Protein AF-A0A5Q4DWP5-F1 (afdb_monomer_lite)

Sequence (117 aa):
MSYLEAIILGLVQGIFMFVPVSSTAHLVVTQHVMIAQGSSMPPPESPAMILFDLVVHMGTLVSIAIVFWKSLSALVRATFAETTSRLRIPGQGMGAFSRLFLMGMLTVLVTGVLGLV

Structure (mmCIF, N/CA/C/O backbone):
data_AF-A0A5Q4DWP5-F1
#
_entry.id   AF-A0A5Q4DWP5-F1
#
loop_
_atom_site.group_PDB
_atom_site.id
_atom_site.type_symbol
_atom_site.label_atom_id
_atom_site.label_alt_id
_atom_site.label_comp_id
_atom_site.label_asym_id
_atom_site.label_entity_id
_atom_site.label_seq_id
_atom_site.pdbx_PDB_ins_code
_atom_site.Cartn_x
_atom_site.Cartn_y
_atom_site.Cartn_z
_atom_site.occupancy
_atom_site.B_iso_or_equiv
_atom_site.auth_seq_id
_atom_site.auth_comp_id
_atom_site.auth_asym_id
_atom_site.auth_atom_id
_atom_site.pdbx_PDB_model_num
ATOM 1 N N . MET A 1 1 ? 16.976 -3.687 -15.171 1.00 75.31 1 MET A N 1
ATOM 2 C CA . MET A 1 1 ? 16.376 -2.635 -14.332 1.00 75.31 1 MET A CA 1
ATOM 3 C C . MET A 1 1 ? 17.458 -1.637 -13.950 1.00 75.31 1 MET A C 1
ATOM 5 O O . MET A 1 1 ? 18.341 -1.968 -13.165 1.00 75.31 1 MET A O 1
ATOM 9 N N . SER A 1 2 ? 17.438 -0.453 -14.545 1.00 87.25 2 SER A N 1
ATOM 10 C CA . SER A 1 2 ? 18.219 0.709 -14.135 1.00 87.25 2 SER A CA 1
ATOM 11 C C . SER A 1 2 ? 17.541 1.419 -12.955 1.00 87.25 2 SER A C 1
ATOM 13 O O . SER A 1 2 ? 16.344 1.259 -12.714 1.00 87.25 2 SER A O 1
ATOM 15 N N . TYR A 1 3 ? 18.289 2.241 -12.213 1.00 88.12 3 TYR A N 1
ATOM 16 C CA . TYR A 1 3 ? 17.722 3.017 -11.101 1.00 88.12 3 TYR A CA 1
ATOM 17 C C . TYR A 1 3 ? 16.619 3.984 -11.551 1.00 88.12 3 TYR A C 1
ATOM 19 O O . TYR A 1 3 ? 15.657 4.202 -10.821 1.00 88.12 3 TYR A O 1
ATOM 27 N N . LEU A 1 4 ? 16.736 4.533 -12.763 1.00 88.50 4 LEU A N 1
ATOM 28 C CA . LEU A 1 4 ? 15.734 5.426 -13.339 1.00 88.50 4 LEU A CA 1
ATOM 29 C C . LEU A 1 4 ? 14.412 4.683 -13.579 1.00 88.50 4 LEU A C 1
ATOM 31 O O . LEU A 1 4 ? 13.353 5.198 -13.230 1.00 88.50 4 LEU A O 1
ATOM 35 N N . GLU A 1 5 ? 14.473 3.455 -14.098 1.00 86.62 5 GLU A N 1
ATOM 36 C CA . GLU A 1 5 ? 13.289 2.611 -14.301 1.00 86.62 5 GLU A CA 1
ATOM 37 C C . GLU A 1 5 ? 12.588 2.291 -12.979 1.00 86.62 5 GLU A C 1
ATOM 39 O O . GLU A 1 5 ? 11.372 2.440 -12.869 1.00 86.62 5 GLU A O 1
ATOM 44 N N . ALA A 1 6 ? 13.361 1.938 -11.949 1.00 88.88 6 ALA A N 1
ATOM 45 C CA . ALA A 1 6 ? 12.827 1.659 -10.620 1.00 88.88 6 ALA A CA 1
ATOM 46 C C . ALA A 1 6 ? 12.114 2.878 -10.006 1.00 88.88 6 ALA A C 1
ATOM 48 O O . ALA A 1 6 ? 11.049 2.730 -9.407 1.00 88.88 6 ALA A O 1
ATOM 49 N N . ILE A 1 7 ? 12.665 4.085 -10.180 1.00 90.50 7 ILE A N 1
ATOM 50 C CA . ILE A 1 7 ? 12.042 5.329 -9.700 1.00 90.50 7 ILE A CA 1
ATOM 51 C C . ILE A 1 7 ? 10.727 5.600 -10.438 1.00 90.50 7 ILE A C 1
ATOM 53 O O . ILE A 1 7 ? 9.726 5.909 -9.793 1.00 90.50 7 ILE A O 1
ATOM 57 N N . ILE A 1 8 ? 10.704 5.460 -11.768 1.00 89.62 8 ILE A N 1
ATOM 58 C CA . ILE A 1 8 ? 9.490 5.679 -12.569 1.00 89.62 8 ILE A CA 1
ATOM 59 C C . ILE A 1 8 ? 8.391 4.701 -12.155 1.00 89.62 8 ILE A C 1
ATOM 61 O O . ILE A 1 8 ? 7.275 5.124 -11.861 1.00 89.62 8 ILE A O 1
ATOM 65 N N . LEU A 1 9 ? 8.705 3.407 -12.080 1.00 89.25 9 LEU A N 1
ATOM 66 C CA . LEU A 1 9 ? 7.731 2.384 -11.703 1.00 89.25 9 LEU A CA 1
ATOM 67 C C . LEU A 1 9 ? 7.247 2.560 -10.258 1.00 89.25 9 LEU A C 1
ATOM 69 O O . LEU A 1 9 ? 6.060 2.397 -9.984 1.00 89.25 9 LEU A O 1
ATOM 73 N N . GLY A 1 10 ? 8.132 2.965 -9.344 1.00 89.94 10 GLY A N 1
ATOM 74 C CA . GLY A 1 10 ? 7.761 3.310 -7.972 1.00 89.94 10 GLY A CA 1
ATOM 75 C C . GLY A 1 10 ? 6.809 4.509 -7.895 1.00 89.94 10 GLY A C 1
ATOM 76 O O . GLY A 1 10 ? 5.846 4.477 -7.130 1.00 89.94 10 GLY A O 1
ATOM 77 N N . LEU A 1 11 ? 7.026 5.545 -8.713 1.00 90.25 11 LEU A N 1
ATOM 78 C CA . LEU A 1 11 ? 6.122 6.697 -8.807 1.00 90.25 11 LEU A CA 1
ATOM 79 C C . LEU A 1 11 ? 4.763 6.307 -9.391 1.00 90.25 11 LEU A C 1
ATOM 81 O O . LEU A 1 11 ? 3.735 6.702 -8.845 1.00 90.25 11 LEU A O 1
ATOM 85 N N . VAL A 1 12 ? 4.754 5.509 -10.459 1.00 89.94 12 VAL A N 1
ATOM 86 C CA . VAL A 1 12 ? 3.535 4.958 -11.068 1.00 89.94 12 VAL A CA 1
ATOM 87 C C . VAL A 1 12 ? 2.741 4.185 -10.015 1.00 89.94 12 VAL A C 1
ATOM 89 O O . VAL A 1 12 ? 1.580 4.514 -9.774 1.00 89.94 12 VAL A O 1
ATOM 92 N N . GLN A 1 13 ? 3.372 3.249 -9.301 1.00 90.44 13 GLN A N 1
ATOM 93 C CA . GLN A 1 13 ? 2.713 2.506 -8.225 1.00 90.44 13 GLN A CA 1
ATOM 94 C C . GLN A 1 13 ? 2.180 3.435 -7.129 1.00 90.44 13 GLN A C 1
ATOM 96 O O . GLN A 1 13 ? 1.037 3.296 -6.699 1.00 90.44 13 GLN A O 1
ATOM 101 N N . GLY A 1 14 ? 2.994 4.394 -6.684 1.00 88.38 14 GLY A N 1
ATOM 102 C CA . GLY A 1 14 ? 2.625 5.339 -5.637 1.00 88.38 14 GLY A CA 1
ATOM 103 C C . GLY A 1 14 ? 1.411 6.187 -6.004 1.00 88.38 14 GLY A C 1
ATOM 104 O O . GLY A 1 14 ? 0.511 6.332 -5.186 1.00 88.38 14 GLY A O 1
ATOM 105 N N . ILE A 1 15 ? 1.356 6.710 -7.229 1.00 87.69 15 ILE A N 1
ATOM 106 C CA . ILE A 1 15 ? 0.257 7.559 -7.705 1.00 87.69 15 ILE A CA 1
ATOM 107 C C . ILE A 1 15 ? -1.009 6.726 -7.927 1.00 87.69 15 ILE A C 1
ATOM 109 O O . ILE A 1 15 ? -2.074 7.070 -7.412 1.00 87.69 15 ILE A O 1
ATOM 113 N N . PHE A 1 16 ? -0.904 5.612 -8.656 1.00 87.06 16 PHE A N 1
ATOM 114 C CA . PHE A 1 16 ? -2.067 4.805 -9.026 1.00 87.06 16 PHE A CA 1
ATOM 115 C C . PHE A 1 16 ? -2.650 3.994 -7.863 1.00 87.06 16 PHE A C 1
ATOM 117 O O . PHE A 1 16 ? -3.779 3.534 -7.973 1.00 87.06 16 PHE A O 1
ATOM 124 N N . MET A 1 17 ? -1.953 3.872 -6.728 1.00 84.75 17 MET A N 1
ATOM 125 C CA . MET A 1 17 ? -2.527 3.300 -5.502 1.00 84.75 17 MET A CA 1
ATOM 126 C C . MET A 1 17 ? -3.663 4.161 -4.920 1.00 84.75 17 MET A C 1
ATOM 128 O O . MET A 1 17 ? -4.567 3.634 -4.276 1.00 84.75 17 MET A O 1
ATOM 132 N N . PHE A 1 18 ? -3.622 5.483 -5.121 1.00 80.44 18 PHE A N 1
ATOM 133 C CA . PHE A 1 18 ? -4.618 6.412 -4.567 1.00 80.44 18 PHE A CA 1
ATOM 134 C C . PHE A 1 18 ? -5.735 6.766 -5.552 1.00 80.44 18 PHE A C 1
ATOM 136 O O . PHE A 1 18 ? -6.730 7.379 -5.164 1.00 80.44 18 PHE A O 1
ATOM 143 N N . VAL A 1 19 ? -5.586 6.379 -6.818 1.00 82.44 19 VAL A N 1
ATOM 144 C CA . VAL A 1 19 ? -6.605 6.556 -7.853 1.00 82.44 19 VAL A CA 1
ATOM 145 C C . VAL A 1 19 ? -7.409 5.253 -7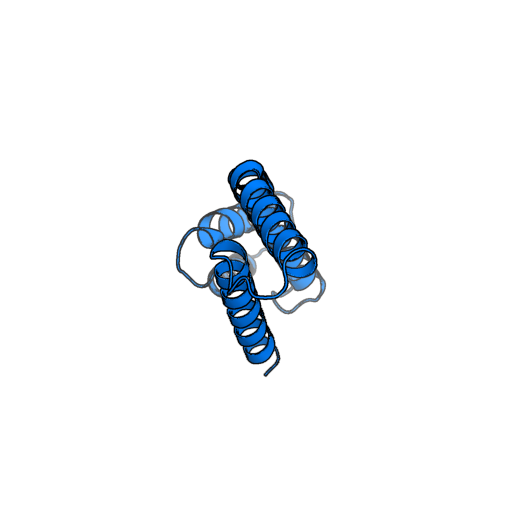.948 1.00 82.44 19 VAL A C 1
ATOM 147 O O . VAL A 1 19 ? -6.799 4.187 -7.946 1.00 82.44 19 VAL A O 1
ATOM 150 N N . PRO A 1 20 ? -8.755 5.284 -8.042 1.00 73.81 20 PRO A N 1
ATOM 151 C CA . PRO A 1 20 ? -9.590 4.085 -8.171 1.00 73.81 20 PRO A CA 1
ATOM 152 C C . PRO A 1 20 ? -9.483 3.472 -9.580 1.00 73.81 20 PRO A C 1
ATOM 154 O O . PRO A 1 20 ? -10.450 3.387 -10.332 1.00 73.81 20 PRO A O 1
ATOM 157 N N . VAL A 1 21 ? -8.273 3.065 -9.946 1.00 72.69 21 VAL A N 1
ATOM 158 C CA . VAL A 1 21 ? -7.904 2.368 -11.175 1.00 72.69 21 VAL A CA 1
ATOM 159 C C . VAL A 1 21 ? -7.041 1.168 -10.792 1.00 72.69 21 VAL A C 1
ATOM 161 O O . VAL A 1 21 ? -6.376 1.182 -9.760 1.00 72.69 21 VAL A O 1
ATOM 164 N N . SER A 1 22 ? -7.055 0.100 -11.593 1.00 78.38 22 SER A N 1
ATOM 165 C CA . SER A 1 22 ? -6.232 -1.085 -11.318 1.00 78.38 22 SER A CA 1
ATOM 166 C C . SER A 1 22 ? -4.744 -0.709 -11.339 1.00 78.38 22 SER A C 1
ATOM 168 O O . SER A 1 22 ? -4.166 -0.510 -12.409 1.00 78.38 22 SER A O 1
ATOM 170 N N . SER A 1 23 ? -4.132 -0.579 -10.159 1.00 74.62 23 SER A N 1
ATOM 171 C CA . SER A 1 23 ? -2.719 -0.209 -10.010 1.00 74.62 23 SER A CA 1
ATOM 172 C C . SER A 1 23 ? -1.797 -1.264 -10.623 1.00 74.62 23 SER A C 1
ATOM 174 O O . SER A 1 23 ? -0.840 -0.915 -11.309 1.00 74.62 23 SER A O 1
ATOM 176 N N . THR A 1 24 ? -2.153 -2.545 -10.488 1.00 80.00 24 THR A N 1
ATOM 177 C CA . THR A 1 24 ? -1.436 -3.675 -11.095 1.00 80.00 24 THR A CA 1
ATOM 178 C C . THR A 1 24 ? -1.444 -3.619 -12.622 1.00 80.00 24 THR A C 1
ATOM 180 O O . THR A 1 24 ? -0.393 -3.773 -13.237 1.00 80.00 24 THR A O 1
ATOM 183 N N . ALA A 1 25 ? -2.589 -3.329 -13.251 1.00 80.69 25 ALA A N 1
ATOM 184 C CA . ALA A 1 25 ? -2.670 -3.230 -14.708 1.00 80.69 25 ALA A CA 1
ATOM 185 C C . ALA A 1 25 ? -1.811 -2.079 -15.259 1.00 80.69 25 ALA A C 1
ATOM 187 O O . ALA A 1 25 ? -1.089 -2.264 -16.235 1.00 80.69 25 ALA A O 1
ATOM 188 N N . HIS A 1 26 ? -1.841 -0.902 -14.625 1.00 85.31 26 HIS A N 1
ATOM 189 C CA . HIS A 1 26 ? -1.051 0.253 -15.076 1.00 85.31 26 HIS A CA 1
ATOM 190 C C . HIS A 1 26 ? 0.452 0.030 -14.906 1.00 85.31 26 HIS A C 1
ATOM 192 O O . HIS A 1 26 ? 1.236 0.434 -15.769 1.00 85.31 26 HIS A O 1
ATOM 198 N N . LEU A 1 27 ? 0.855 -0.636 -13.823 1.00 84.50 27 LEU A N 1
ATOM 199 C CA . LEU A 1 27 ? 2.242 -1.014 -13.596 1.00 84.50 27 LEU A CA 1
ATOM 200 C C . LEU A 1 27 ? 2.736 -1.957 -14.701 1.00 84.50 27 LEU A C 1
ATOM 202 O O . LEU A 1 27 ? 3.700 -1.625 -15.385 1.00 84.50 27 LEU A O 1
ATOM 206 N N . VAL A 1 28 ? 2.020 -3.056 -14.959 1.00 85.31 28 VAL A N 1
ATOM 207 C CA . VAL A 1 28 ? 2.368 -4.041 -16.002 1.00 85.31 28 VAL A CA 1
ATOM 208 C C . VAL A 1 28 ? 2.387 -3.406 -17.396 1.00 85.31 28 VAL A C 1
ATOM 210 O O . VAL A 1 28 ? 3.313 -3.637 -18.173 1.00 85.31 28 VAL A O 1
ATOM 213 N N . VAL A 1 29 ? 1.421 -2.536 -17.715 1.00 86.50 29 VAL A N 1
ATOM 214 C CA . VAL A 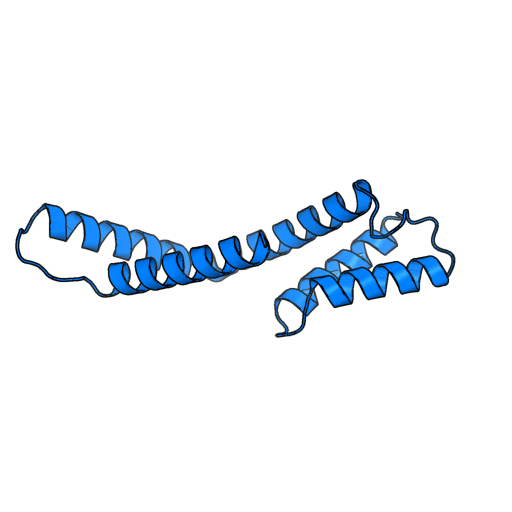1 29 ? 1.417 -1.785 -18.983 1.00 86.50 29 VAL A CA 1
ATOM 215 C C . VAL A 1 29 ? 2.653 -0.894 -19.097 1.00 86.50 29 VAL A C 1
ATOM 217 O O . VAL A 1 29 ? 3.298 -0.877 -20.144 1.00 86.50 29 VAL A O 1
ATOM 220 N N . THR A 1 30 ? 3.028 -0.191 -18.027 1.00 85.00 30 THR A N 1
ATOM 221 C CA . THR A 1 30 ? 4.224 0.665 -18.020 1.00 85.00 30 THR A CA 1
ATOM 222 C C . THR A 1 30 ? 5.488 -0.165 -18.246 1.00 85.00 30 THR A C 1
ATOM 224 O O . THR A 1 30 ? 6.333 0.216 -19.052 1.00 85.00 30 THR A O 1
ATOM 227 N N . GLN A 1 31 ? 5.591 -1.339 -17.618 1.00 85.88 31 GLN A N 1
ATOM 228 C CA . GLN A 1 31 ? 6.707 -2.264 -17.823 1.00 85.88 31 GLN A CA 1
ATOM 229 C C . GLN A 1 31 ? 6.795 -2.731 -19.283 1.00 85.88 31 GLN A C 1
ATOM 231 O O . GLN A 1 31 ? 7.867 -2.662 -19.883 1.00 85.88 31 GLN A O 1
ATOM 236 N N . HIS A 1 32 ? 5.672 -3.130 -19.894 1.00 86.38 32 HIS A N 1
ATOM 237 C CA . HIS A 1 32 ? 5.632 -3.508 -21.310 1.00 86.38 32 HIS A CA 1
ATOM 238 C C . HIS A 1 32 ? 6.035 -2.360 -22.241 1.00 86.38 32 HIS A C 1
ATOM 240 O O . HIS A 1 32 ? 6.798 -2.581 -23.180 1.00 86.38 32 HIS A O 1
ATOM 246 N N . VAL A 1 33 ? 5.560 -1.138 -21.979 1.00 86.69 33 VAL A N 1
ATOM 247 C CA . VAL A 1 33 ? 5.923 0.048 -22.771 1.00 86.69 33 VAL A CA 1
ATOM 248 C C . VAL A 1 33 ? 7.423 0.312 -22.689 1.00 86.69 33 VAL A C 1
ATOM 250 O O . VAL A 1 33 ? 8.065 0.537 -23.711 1.00 86.69 33 VAL A O 1
ATOM 253 N N . MET A 1 34 ? 8.008 0.241 -21.497 1.00 84.62 34 MET A N 1
ATOM 254 C CA . MET A 1 34 ? 9.436 0.487 -21.326 1.00 84.62 34 MET A CA 1
ATOM 255 C C . MET A 1 34 ? 10.293 -0.622 -21.958 1.00 84.62 34 MET A C 1
ATOM 257 O O . MET A 1 34 ? 11.352 -0.336 -22.519 1.00 84.62 34 MET A O 1
ATOM 261 N N . ILE A 1 35 ? 9.851 -1.885 -21.928 1.00 85.12 35 ILE A N 1
ATOM 262 C CA . ILE A 1 35 ? 10.505 -2.988 -22.660 1.00 85.12 35 ILE A CA 1
ATOM 263 C C . ILE A 1 35 ? 10.435 -2.733 -24.172 1.00 85.12 35 ILE A C 1
ATOM 265 O O . ILE A 1 35 ? 11.451 -2.827 -24.858 1.00 85.12 35 ILE A O 1
ATOM 269 N N . ALA A 1 36 ? 9.273 -2.318 -24.689 1.00 82.25 36 ALA A N 1
ATOM 270 C CA . ALA A 1 36 ? 9.099 -1.969 -26.101 1.00 82.25 36 ALA A CA 1
ATOM 271 C C . ALA A 1 36 ? 9.963 -0.769 -26.542 1.00 82.25 36 ALA A C 1
ATOM 273 O O . ALA A 1 36 ? 10.362 -0.693 -27.701 1.00 82.25 36 ALA A O 1
ATOM 274 N N . GLN A 1 37 ? 10.298 0.142 -25.623 1.00 82.62 37 GLN A N 1
ATOM 275 C CA . GLN A 1 37 ? 11.208 1.271 -25.854 1.00 82.62 37 GLN A CA 1
ATOM 276 C C . GLN A 1 37 ? 12.703 0.902 -25.773 1.00 82.62 37 GLN A C 1
ATOM 278 O O . GLN A 1 37 ? 13.555 1.783 -25.885 1.00 82.62 37 GLN A O 1
ATOM 283 N N . GLY A 1 38 ? 13.038 -0.385 -25.621 1.00 79.12 38 GLY A N 1
ATOM 284 C CA . GLY A 1 38 ? 14.416 -0.883 -25.658 1.00 79.12 38 GLY A CA 1
ATOM 285 C C . GLY A 1 38 ? 15.094 -1.006 -24.293 1.00 79.12 38 GLY A C 1
ATOM 286 O O . GLY A 1 38 ? 16.320 -1.107 -24.231 1.00 79.12 38 GLY A O 1
ATOM 287 N N . SER A 1 39 ? 14.336 -0.996 -23.194 1.00 80.69 39 SER A N 1
ATOM 288 C CA . SER A 1 39 ? 14.914 -1.252 -21.872 1.00 80.69 39 SER A CA 1
ATOM 289 C C . SER A 1 39 ? 15.348 -2.716 -21.713 1.00 80.69 39 SER A C 1
ATOM 291 O O . SER A 1 39 ? 14.666 -3.643 -22.146 1.00 80.69 39 SER A O 1
ATOM 293 N N . SER A 1 40 ? 16.479 -2.945 -21.042 1.00 77.75 40 SER A N 1
ATOM 294 C CA . SER A 1 40 ? 17.021 -4.283 -20.736 1.00 77.75 40 SER A CA 1
ATOM 295 C C . SER A 1 40 ? 16.360 -4.925 -19.506 1.00 77.75 40 SER A C 1
ATOM 297 O O . SER A 1 40 ? 16.972 -5.680 -18.744 1.00 77.75 40 SER A O 1
ATOM 299 N N . MET A 1 41 ? 15.105 -4.567 -19.262 1.00 79.31 41 MET A N 1
ATOM 300 C CA . MET A 1 41 ? 14.305 -5.033 -18.143 1.00 79.31 41 MET A CA 1
ATOM 301 C C . MET A 1 41 ? 13.812 -6.463 -18.403 1.00 79.31 41 MET A C 1
ATOM 303 O O . MET A 1 41 ? 13.324 -6.734 -19.501 1.00 79.31 41 MET A O 1
ATOM 307 N N . PRO A 1 42 ? 13.931 -7.403 -17.442 1.00 81.06 42 PRO A N 1
ATOM 308 C CA . PRO A 1 42 ? 13.279 -8.701 -17.573 1.00 81.06 42 PRO A CA 1
ATOM 309 C C . PRO A 1 42 ? 11.750 -8.572 -17.739 1.00 81.06 42 PRO A C 1
ATOM 311 O O . PRO A 1 42 ? 11.175 -7.568 -17.311 1.00 81.06 42 PRO A O 1
ATOM 314 N N . PRO A 1 43 ? 11.091 -9.583 -18.342 1.00 81.56 43 PRO A N 1
ATOM 315 C CA . PRO A 1 43 ? 9.652 -9.564 -18.593 1.00 81.56 43 PRO A CA 1
ATOM 316 C C . PRO A 1 43 ? 8.818 -9.303 -17.323 1.00 81.56 43 PRO A C 1
ATOM 318 O O . PRO A 1 43 ? 9.247 -9.706 -16.236 1.00 81.56 43 PRO A O 1
ATOM 321 N N . PRO A 1 44 ? 7.611 -8.715 -17.440 1.00 80.50 44 PRO A N 1
ATOM 322 C CA . PRO A 1 44 ? 6.700 -8.479 -16.310 1.00 80.50 44 PRO A CA 1
ATOM 323 C C . PRO A 1 44 ? 6.374 -9.744 -15.511 1.00 80.50 44 PRO A C 1
ATOM 325 O O . PRO A 1 44 ? 6.286 -9.726 -14.290 1.00 80.50 44 PRO A O 1
ATOM 328 N N . GLU A 1 45 ? 6.268 -10.876 -16.203 1.00 80.06 45 GLU A N 1
ATOM 329 C CA . GLU A 1 45 ? 6.012 -12.195 -15.613 1.00 80.06 45 GLU A CA 1
ATOM 330 C C . GLU A 1 45 ? 7.248 -12.846 -14.969 1.00 80.06 45 GLU A C 1
ATOM 332 O O . GLU A 1 45 ? 7.170 -13.945 -14.419 1.00 80.06 45 GLU A O 1
ATOM 337 N N . SER A 1 46 ? 8.410 -12.187 -15.021 1.00 85.94 46 SER A N 1
ATOM 338 C CA . SER A 1 46 ? 9.614 -12.701 -14.377 1.00 85.94 46 SER A CA 1
ATOM 339 C C . SER A 1 46 ? 9.488 -12.643 -12.846 1.00 85.94 46 SER A C 1
ATOM 341 O O . SER A 1 46 ? 8.985 -11.657 -12.300 1.00 85.94 46 SER A O 1
ATOM 343 N N . PRO A 1 47 ? 10.029 -13.634 -12.111 1.00 86.75 47 PRO A N 1
ATOM 344 C CA . PRO A 1 47 ? 10.006 -13.625 -10.647 1.00 86.75 47 PRO A CA 1
ATOM 345 C C . PRO A 1 47 ? 10.637 -12.365 -10.042 1.00 86.75 47 PRO A C 1
ATOM 347 O O . PRO A 1 47 ? 10.186 -11.878 -9.011 1.00 86.75 47 PRO A O 1
ATOM 350 N N . ALA A 1 48 ? 11.665 -11.815 -10.696 1.00 87.19 48 ALA A N 1
ATOM 351 C CA . ALA A 1 48 ? 12.319 -10.586 -10.262 1.00 87.19 48 ALA A CA 1
ATOM 352 C C . ALA A 1 48 ? 11.379 -9.374 -10.328 1.00 87.19 48 ALA A C 1
ATOM 354 O O . ALA A 1 48 ? 11.401 -8.546 -9.418 1.00 87.19 48 ALA A O 1
ATOM 355 N N . MET A 1 49 ? 10.551 -9.282 -11.374 1.00 87.31 49 MET A N 1
ATOM 356 C CA . MET A 1 49 ? 9.620 -8.169 -11.526 1.00 87.31 49 MET A CA 1
ATOM 357 C C . MET A 1 49 ? 8.409 -8.306 -10.613 1.00 87.31 49 MET A C 1
ATOM 359 O O . MET A 1 49 ? 8.036 -7.345 -9.956 1.00 87.31 49 MET A O 1
ATOM 363 N N . ILE A 1 50 ? 7.893 -9.523 -10.444 1.00 88.12 50 ILE A N 1
ATOM 364 C CA . ILE A 1 50 ? 6.847 -9.804 -9.454 1.00 88.12 50 ILE A CA 1
ATOM 365 C C . ILE A 1 50 ? 7.322 -9.412 -8.046 1.00 88.12 50 ILE A C 1
ATOM 367 O O . ILE A 1 50 ? 6.597 -8.753 -7.302 1.00 88.12 50 ILE A O 1
ATOM 371 N N . LEU A 1 51 ? 8.557 -9.767 -7.674 1.00 90.50 51 LEU A N 1
ATOM 372 C CA . LEU A 1 51 ? 9.134 -9.348 -6.394 1.00 90.50 51 LEU A CA 1
ATOM 373 C C . LEU A 1 51 ? 9.267 -7.825 -6.293 1.00 90.50 51 LEU A C 1
ATOM 375 O O . LEU A 1 51 ? 8.965 -7.264 -5.241 1.00 90.50 51 LEU A O 1
ATOM 379 N N . PHE A 1 52 ? 9.694 -7.152 -7.364 1.00 90.31 52 PHE A N 1
ATOM 380 C CA . PHE A 1 52 ? 9.754 -5.693 -7.403 1.00 90.31 52 PHE A CA 1
ATOM 381 C C . PHE A 1 52 ? 8.370 -5.071 -7.172 1.00 90.31 52 PHE A C 1
ATOM 383 O O . PHE A 1 52 ? 8.235 -4.209 -6.303 1.00 90.31 52 PHE A O 1
ATOM 390 N N . ASP A 1 53 ? 7.346 -5.568 -7.863 1.00 90.44 53 ASP A N 1
ATOM 391 C CA . ASP A 1 53 ? 5.957 -5.119 -7.765 1.00 90.44 53 ASP A CA 1
ATOM 392 C C . ASP A 1 53 ? 5.413 -5.289 -6.342 1.00 90.44 53 ASP A C 1
ATOM 394 O O . ASP A 1 53 ? 4.816 -4.363 -5.783 1.00 90.44 53 ASP A O 1
ATOM 398 N N . LEU A 1 54 ? 5.697 -6.431 -5.703 1.00 90.88 54 LEU A N 1
ATOM 399 C CA . LEU A 1 54 ? 5.384 -6.659 -4.290 1.00 90.88 54 LEU A CA 1
ATOM 400 C C . LEU A 1 54 ? 6.089 -5.654 -3.372 1.00 90.88 54 LEU A C 1
ATOM 402 O O . LEU A 1 54 ? 5.467 -5.133 -2.447 1.00 90.88 54 LEU A O 1
ATOM 406 N N . VAL A 1 55 ? 7.370 -5.362 -3.607 1.00 93.19 55 VAL A N 1
ATOM 407 C CA . VAL A 1 55 ? 8.143 -4.425 -2.777 1.00 93.19 55 VAL A CA 1
ATOM 408 C C . VAL A 1 55 ? 7.611 -2.997 -2.909 1.00 93.19 55 VAL A C 1
ATOM 410 O O . VAL A 1 55 ? 7.403 -2.333 -1.891 1.00 93.19 55 VAL A O 1
ATOM 413 N N . VAL A 1 56 ? 7.331 -2.517 -4.125 1.00 91.81 56 VAL A N 1
ATOM 414 C CA . VAL A 1 56 ? 6.764 -1.169 -4.307 1.00 91.81 56 VAL A CA 1
ATOM 415 C C . VAL A 1 56 ? 5.341 -1.077 -3.754 1.00 91.81 56 VAL A C 1
ATOM 417 O O . VAL A 1 56 ? 4.977 -0.053 -3.176 1.00 91.81 56 VAL A O 1
ATOM 420 N N . HIS A 1 57 ? 4.559 -2.158 -3.834 1.00 91.88 57 HIS A N 1
ATOM 421 C CA . HIS A 1 57 ? 3.246 -2.250 -3.195 1.00 91.88 57 HIS A CA 1
ATOM 422 C C . HIS A 1 57 ? 3.334 -2.252 -1.658 1.00 91.88 57 HIS A C 1
ATOM 424 O O . HIS A 1 57 ? 2.542 -1.605 -0.978 1.00 91.88 57 HIS A O 1
ATOM 430 N N . MET A 1 58 ? 4.336 -2.911 -1.075 1.00 93.25 58 MET A N 1
ATOM 431 C CA . MET A 1 58 ? 4.615 -2.792 0.360 1.00 93.25 58 MET A CA 1
ATOM 432 C C . MET A 1 58 ? 4.999 -1.360 0.743 1.00 93.25 58 MET A C 1
ATOM 434 O O . MET A 1 58 ? 4.571 -0.870 1.788 1.00 93.25 58 MET A O 1
ATOM 438 N N . GLY A 1 59 ? 5.733 -0.653 -0.118 1.00 92.81 59 GLY A N 1
ATOM 439 C CA . GLY A 1 59 ? 6.038 0.765 0.067 1.00 92.81 59 GLY A CA 1
ATOM 440 C C . GLY A 1 59 ? 4.783 1.637 0.195 1.00 92.81 59 GLY A C 1
ATOM 441 O O . GLY A 1 59 ? 4.709 2.486 1.088 1.00 92.81 59 GLY A O 1
ATOM 442 N N . THR A 1 60 ? 3.761 1.403 -0.634 1.00 91.94 60 THR A N 1
ATOM 443 C CA . THR A 1 60 ? 2.493 2.146 -0.537 1.00 91.94 60 THR A CA 1
ATOM 444 C C . THR A 1 60 ? 1.695 1.768 0.711 1.00 91.94 60 THR A C 1
ATOM 446 O O . THR A 1 60 ? 1.130 2.654 1.356 1.00 91.94 60 THR A O 1
ATOM 449 N N . LEU A 1 61 ? 1.714 0.495 1.129 1.00 91.25 61 LEU A N 1
ATOM 450 C CA . LEU A 1 61 ? 1.114 0.062 2.396 1.00 91.25 61 LEU A CA 1
ATOM 451 C C . LEU A 1 61 ? 1.751 0.780 3.596 1.00 91.25 61 LEU A C 1
ATOM 453 O O . LEU A 1 61 ? 1.038 1.285 4.465 1.00 91.25 61 LEU A O 1
ATOM 457 N N . VAL A 1 62 ? 3.084 0.865 3.633 1.00 94.19 62 VAL A N 1
ATOM 458 C CA . VAL A 1 62 ? 3.823 1.579 4.686 1.00 94.19 62 VAL A CA 1
ATOM 459 C C . VAL A 1 62 ? 3.473 3.067 4.682 1.00 94.19 62 VAL A C 1
ATOM 461 O O . VAL A 1 62 ? 3.231 3.637 5.746 1.00 94.19 62 VAL A O 1
ATOM 464 N N . SER A 1 63 ? 3.377 3.690 3.504 1.00 93.38 63 SER A N 1
ATOM 465 C CA . SER A 1 63 ? 2.944 5.087 3.368 1.00 93.38 63 SER A CA 1
ATOM 466 C C . SER A 1 63 ? 1.570 5.320 4.011 1.00 93.38 63 SER A C 1
ATOM 468 O O . SER A 1 63 ? 1.422 6.196 4.867 1.00 93.38 63 SER A O 1
ATOM 470 N N . ILE A 1 64 ? 0.584 4.473 3.693 1.00 92.12 64 ILE A N 1
ATOM 471 C CA . ILE A 1 64 ? -0.759 4.534 4.288 1.00 92.12 64 ILE A CA 1
ATOM 472 C C . ILE A 1 64 ? -0.690 4.321 5.806 1.00 92.12 64 ILE A C 1
ATOM 474 O O . ILE A 1 64 ? -1.308 5.075 6.559 1.00 92.12 64 ILE A O 1
ATOM 478 N N . ALA A 1 65 ? 0.080 3.337 6.277 1.00 93.06 65 ALA A N 1
ATOM 479 C CA . ALA A 1 65 ? 0.216 3.043 7.702 1.00 93.06 65 ALA A CA 1
ATOM 480 C C . ALA A 1 65 ? 0.792 4.227 8.497 1.00 93.06 65 ALA A C 1
ATOM 482 O O . ALA A 1 65 ? 0.321 4.505 9.601 1.00 93.06 65 ALA A O 1
ATOM 483 N N . ILE A 1 66 ? 1.769 4.946 7.935 1.00 95.50 66 ILE A N 1
ATOM 484 C CA . ILE A 1 66 ? 2.370 6.134 8.555 1.00 95.50 66 ILE A CA 1
ATOM 485 C C . ILE A 1 66 ? 1.376 7.300 8.564 1.00 95.50 66 ILE A C 1
ATOM 487 O O . ILE A 1 66 ? 1.140 7.899 9.615 1.00 95.50 66 ILE A O 1
ATOM 491 N N . VAL A 1 67 ? 0.763 7.611 7.417 1.00 94.12 67 VAL A N 1
ATOM 492 C CA . VAL A 1 67 ? -0.169 8.745 7.285 1.00 94.12 67 VAL A CA 1
ATOM 493 C C . VAL A 1 67 ? -1.397 8.560 8.182 1.00 94.12 67 VAL A C 1
ATOM 495 O O . VAL A 1 67 ? -1.801 9.485 8.888 1.00 94.12 67 VAL A O 1
ATOM 498 N N . PHE A 1 68 ? -1.963 7.352 8.220 1.00 94.00 68 PHE A N 1
ATOM 499 C CA . PHE A 1 68 ? -3.157 7.032 9.007 1.00 94.00 68 PHE A CA 1
ATOM 500 C C . PHE A 1 68 ? -2.851 6.457 10.396 1.00 94.00 68 PHE A C 1
ATOM 502 O O . PHE A 1 68 ? -3.765 5.975 11.067 1.00 94.00 68 PHE A O 1
ATOM 509 N N . TRP A 1 69 ? -1.608 6.549 10.883 1.00 94.00 69 TRP A N 1
ATOM 510 C CA . TRP A 1 69 ? -1.176 5.929 12.142 1.00 94.00 69 TRP A CA 1
ATOM 511 C C . TRP A 1 69 ? -2.071 6.273 13.343 1.00 94.00 69 TRP A C 1
ATOM 513 O O . TRP A 1 69 ? -2.428 5.408 14.147 1.00 94.00 69 TRP A O 1
ATOM 523 N N . LYS A 1 70 ? -2.486 7.541 13.465 1.00 93.50 70 LYS A N 1
ATOM 524 C CA . LYS A 1 70 ? -3.364 8.001 14.557 1.00 93.50 70 LYS A CA 1
ATOM 525 C C . LYS A 1 70 ? -4.760 7.383 14.470 1.00 93.50 7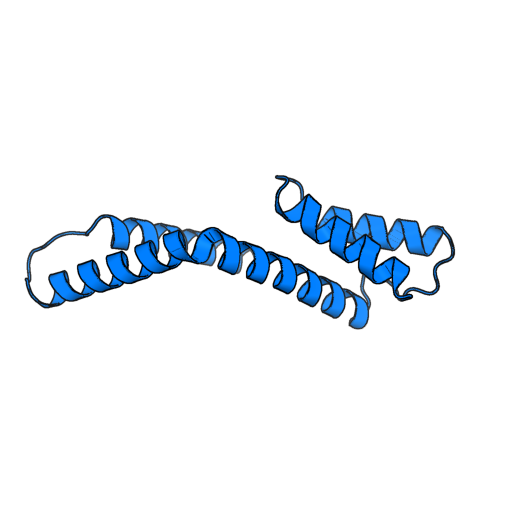0 LYS A C 1
ATOM 527 O O . LYS A 1 70 ? -5.266 6.879 15.468 1.00 93.50 70 LYS A O 1
ATOM 532 N N . SER A 1 71 ? -5.362 7.382 13.284 1.00 91.62 71 SER A N 1
ATOM 533 C CA . SER A 1 71 ? -6.690 6.803 13.058 1.00 91.62 71 SER A CA 1
ATOM 534 C C . SER A 1 71 ? -6.678 5.286 13.241 1.00 91.62 71 SER A C 1
ATOM 536 O O . SER A 1 71 ? -7.562 4.735 13.895 1.00 91.62 71 SER A O 1
ATOM 538 N N . LEU A 1 72 ? -5.643 4.614 12.727 1.00 90.44 72 LEU A N 1
ATOM 539 C CA . LEU A 1 72 ? -5.484 3.169 12.845 1.00 90.44 72 LEU A CA 1
ATOM 540 C C . LEU A 1 72 ? -5.274 2.752 14.305 1.00 90.44 72 LEU A C 1
ATOM 542 O O . LEU A 1 72 ? -5.964 1.865 14.801 1.00 90.44 72 LEU A O 1
ATOM 546 N N . SER A 1 73 ? -4.383 3.431 15.032 1.00 92.06 73 SER A N 1
ATOM 547 C CA . SER A 1 73 ? -4.162 3.147 16.456 1.00 92.06 73 SER A CA 1
ATOM 548 C C . SER A 1 73 ? -5.395 3.437 17.319 1.00 92.06 73 SER A C 1
ATOM 550 O O . SER A 1 73 ? -5.664 2.678 18.252 1.00 92.06 73 SER A O 1
ATOM 552 N N . ALA A 1 74 ? -6.180 4.472 17.000 1.00 91.75 74 ALA A N 1
ATOM 553 C CA . ALA A 1 74 ? -7.452 4.743 17.666 1.00 91.75 74 ALA A CA 1
ATOM 554 C C . ALA A 1 74 ? -8.473 3.618 17.432 1.00 91.75 74 ALA A C 1
ATOM 556 O O . ALA A 1 74 ? -9.060 3.127 18.396 1.00 91.75 74 ALA A O 1
ATOM 557 N N . LEU A 1 75 ? -8.629 3.158 16.185 1.00 88.94 75 LEU A N 1
ATOM 558 C CA . LEU A 1 75 ? -9.516 2.045 15.836 1.00 88.94 75 LEU A CA 1
ATOM 559 C C . LEU A 1 75 ? -9.123 0.754 16.566 1.00 88.94 75 LEU A C 1
ATOM 561 O O . LEU A 1 75 ? -9.980 0.090 17.152 1.00 88.94 75 LEU A O 1
ATOM 565 N N . VAL A 1 76 ? -7.831 0.418 16.573 1.00 89.75 76 VAL A N 1
ATOM 566 C CA . VAL A 1 76 ? -7.310 -0.771 17.263 1.00 89.75 76 VAL A CA 1
ATOM 567 C C . VAL A 1 76 ? -7.589 -0.681 18.763 1.00 89.75 76 VAL A C 1
ATOM 569 O O . VAL A 1 76 ? -8.198 -1.588 19.329 1.00 89.75 76 VAL A O 1
ATOM 572 N N . ARG A 1 77 ? -7.220 0.429 19.413 1.00 90.50 77 ARG A N 1
ATOM 573 C CA . ARG A 1 77 ? -7.447 0.618 20.856 1.00 90.50 77 ARG A CA 1
ATOM 574 C C . ARG A 1 77 ? -8.929 0.566 21.222 1.00 90.50 77 ARG A C 1
ATOM 576 O O . ARG A 1 77 ? -9.274 -0.092 22.199 1.00 90.50 77 ARG A O 1
ATOM 583 N N . ALA A 1 78 ? -9.795 1.211 20.441 1.00 87.25 78 ALA A N 1
ATOM 584 C CA . ALA A 1 78 ? -11.239 1.193 20.668 1.00 87.25 78 ALA A CA 1
ATOM 585 C C . ALA A 1 78 ? -11.816 -0.225 20.528 1.00 87.25 78 ALA A C 1
ATOM 587 O O . ALA A 1 78 ? -12.582 -0.668 21.380 1.00 87.25 78 ALA A O 1
ATOM 588 N N . THR A 1 79 ? -11.377 -0.975 19.513 1.00 87.00 79 THR A N 1
ATOM 589 C CA . THR A 1 79 ? -11.798 -2.366 19.287 1.00 87.00 79 THR A CA 1
ATOM 590 C C . THR A 1 79 ? -11.385 -3.279 20.444 1.00 87.00 79 THR A C 1
ATOM 592 O O . THR A 1 79 ? -12.196 -4.078 20.922 1.00 87.00 79 THR A O 1
ATOM 595 N N . PHE A 1 80 ? -10.149 -3.146 20.939 1.00 88.31 80 PHE A N 1
ATOM 596 C CA . PHE A 1 80 ? -9.667 -3.901 22.101 1.00 88.31 80 PHE A CA 1
ATOM 597 C C . PHE A 1 80 ? -10.402 -3.516 23.390 1.00 88.31 80 PHE A C 1
ATOM 599 O O . PHE A 1 80 ? -10.767 -4.399 24.170 1.00 88.31 80 PHE A O 1
ATOM 606 N N . ALA A 1 81 ? -10.654 -2.223 23.609 1.00 86.62 81 ALA A N 1
ATOM 607 C CA . ALA A 1 81 ? -11.374 -1.737 24.781 1.00 86.62 81 ALA A CA 1
ATOM 608 C C . ALA A 1 81 ? -12.816 -2.267 24.826 1.00 86.62 81 ALA A C 1
ATOM 610 O O . ALA A 1 81 ? -13.219 -2.819 25.849 1.00 86.62 81 ALA A O 1
ATOM 611 N N . GLU A 1 82 ? -13.558 -2.184 23.715 1.00 85.19 82 GLU A N 1
ATOM 612 C CA . GLU A 1 82 ? -14.919 -2.732 23.611 1.00 85.19 82 GLU A CA 1
ATOM 613 C C . GLU A 1 82 ? -14.945 -4.259 23.755 1.00 85.19 82 GLU A C 1
ATOM 615 O O . GLU A 1 82 ? -15.841 -4.818 24.384 1.00 85.19 82 GLU A O 1
ATOM 620 N N . THR A 1 83 ? -13.959 -4.964 23.195 1.00 83.31 83 THR A N 1
ATOM 621 C CA . THR A 1 83 ? -13.882 -6.429 23.324 1.00 83.31 83 THR A CA 1
ATOM 622 C C . THR A 1 83 ? -13.629 -6.837 24.777 1.00 83.31 83 THR A C 1
ATOM 624 O O . THR A 1 83 ? -14.279 -7.743 25.300 1.00 83.31 83 THR A O 1
ATOM 627 N N . THR A 1 84 ? -12.733 -6.125 25.463 1.00 83.69 84 THR A N 1
ATOM 628 C CA . THR A 1 84 ? -12.408 -6.379 26.873 1.00 83.69 84 THR A CA 1
ATOM 629 C C . THR A 1 84 ? -13.578 -6.028 27.793 1.00 83.69 84 THR A C 1
ATOM 631 O O . THR A 1 84 ? -13.873 -6.775 28.726 1.00 83.69 84 THR A O 1
ATOM 634 N N . SER A 1 85 ? -14.285 -4.920 27.535 1.00 78.81 85 SER A N 1
ATOM 635 C CA . SER A 1 85 ? -15.442 -4.521 28.345 1.00 78.81 85 SER A CA 1
ATOM 636 C C . SER A 1 85 ? -16.581 -5.534 28.253 1.00 78.81 85 SER A C 1
ATOM 638 O O . SER A 1 85 ? -17.235 -5.804 29.259 1.00 78.81 85 SER A O 1
ATOM 640 N N . ARG A 1 86 ? -16.772 -6.166 27.089 1.00 72.94 86 ARG A N 1
ATOM 641 C CA . ARG A 1 86 ? -17.761 -7.240 26.930 1.00 72.94 86 ARG A CA 1
ATOM 642 C C . ARG A 1 86 ? -17.427 -8.517 27.673 1.00 72.94 86 ARG A C 1
ATOM 644 O O . ARG A 1 86 ? -18.329 -9.144 28.213 1.00 72.94 86 ARG A O 1
ATOM 651 N N . LEU A 1 87 ? -16.153 -8.900 27.716 1.00 74.94 87 LEU A N 1
ATOM 652 C CA . LEU A 1 87 ? -15.720 -10.055 28.507 1.00 74.94 87 LEU A CA 1
ATOM 653 C C . LEU A 1 87 ? -15.956 -9.826 30.006 1.00 74.94 87 LEU A C 1
ATOM 655 O O . LEU A 1 87 ? -16.188 -10.776 30.747 1.00 74.94 87 LEU A O 1
ATOM 659 N N . ARG A 1 88 ? -15.921 -8.564 30.450 1.00 74.00 88 ARG A N 1
ATOM 660 C CA . ARG A 1 88 ? -16.112 -8.181 31.853 1.00 74.00 88 ARG A CA 1
ATOM 661 C C . ARG A 1 88 ? -17.583 -8.007 32.250 1.00 74.00 88 ARG A C 1
ATOM 663 O O . ARG A 1 88 ? -17.903 -8.201 33.418 1.00 74.00 88 ARG A O 1
ATOM 670 N N . ILE A 1 89 ? -18.460 -7.635 31.314 1.00 72.69 89 ILE A N 1
ATOM 671 C CA . ILE A 1 89 ? -19.891 -7.399 31.561 1.00 72.69 89 ILE A CA 1
ATOM 672 C C . ILE A 1 89 ? -20.725 -8.300 30.631 1.00 72.69 89 ILE A C 1
ATOM 674 O O . ILE A 1 89 ? -21.020 -7.906 29.495 1.00 72.69 89 ILE A O 1
ATOM 678 N N . PRO A 1 90 ? -21.131 -9.501 31.087 1.00 62.16 90 PRO A N 1
ATOM 679 C CA . PRO A 1 90 ? -22.000 -10.372 30.304 1.00 62.16 90 PRO A CA 1
ATOM 680 C C . PRO A 1 90 ? -23.362 -9.694 30.080 1.00 62.16 90 PRO A C 1
ATOM 682 O O . PRO A 1 90 ? -24.022 -9.279 31.029 1.00 62.16 90 PRO A O 1
ATOM 685 N N . GLY A 1 91 ? -23.762 -9.548 28.812 1.00 68.88 91 GLY A N 1
ATOM 686 C CA . GLY A 1 91 ? -25.019 -8.902 28.400 1.00 68.88 91 GLY A CA 1
ATOM 687 C C . GLY A 1 91 ? -24.862 -7.601 27.600 1.00 68.88 91 GLY A C 1
ATOM 688 O O . GLY A 1 91 ? -25.837 -7.139 27.011 1.00 68.88 91 GLY A O 1
ATOM 689 N N . GLN A 1 92 ? -23.656 -7.023 27.499 1.00 71.12 92 GLN A N 1
ATOM 690 C CA . GLN A 1 92 ? -23.413 -5.906 26.576 1.00 71.12 92 GLN A CA 1
ATOM 691 C C . GLN A 1 92 ? -23.370 -6.390 25.121 1.00 71.12 92 GLN A C 1
ATOM 693 O O . GLN A 1 92 ? -22.542 -7.220 24.738 1.00 71.12 92 GLN A O 1
ATOM 698 N N . GLY A 1 93 ? -24.233 -5.826 24.276 1.00 69.19 93 GLY A N 1
ATOM 699 C CA . GLY A 1 93 ? -24.153 -6.036 22.837 1.00 69.19 93 GLY A CA 1
ATOM 700 C C . GLY A 1 93 ? -22.848 -5.481 22.251 1.00 69.19 93 GLY A C 1
ATOM 701 O O . GLY A 1 93 ? -22.353 -4.440 22.659 1.00 69.19 93 GLY A O 1
ATOM 702 N N . MET A 1 94 ? -22.310 -6.153 21.237 1.00 68.81 94 MET A N 1
ATOM 703 C CA . MET A 1 94 ? -22.137 -5.532 19.923 1.00 68.81 94 MET A CA 1
ATOM 704 C C . MET A 1 94 ? -21.490 -4.130 19.777 1.00 68.81 94 MET A C 1
ATOM 706 O O . MET A 1 94 ? -21.976 -3.444 18.889 1.00 68.81 94 MET A O 1
ATOM 710 N N . GLY A 1 95 ? -20.545 -3.654 20.601 1.00 77.25 95 GLY A N 1
ATOM 711 C CA . GLY A 1 95 ? -19.871 -2.347 20.444 1.00 77.25 95 GLY A CA 1
ATOM 712 C C . GLY A 1 95 ? -19.552 -1.956 18.986 1.00 77.25 95 GLY A C 1
ATOM 713 O O . GLY A 1 95 ? -19.244 -2.817 18.149 1.00 77.25 95 GLY A O 1
ATOM 714 N N . ALA A 1 96 ? -19.714 -0.669 18.665 1.00 80.62 96 ALA A N 1
ATOM 715 C CA . ALA A 1 96 ? -19.720 -0.169 17.290 1.00 80.62 96 ALA A CA 1
ATOM 716 C C . ALA A 1 96 ? -18.358 -0.338 16.603 1.00 80.62 96 ALA A C 1
ATOM 718 O O . ALA A 1 96 ? -18.307 -0.691 15.423 1.00 80.62 96 ALA A O 1
ATOM 719 N N . PHE A 1 97 ? -17.260 -0.168 17.342 1.00 79.31 97 PHE A N 1
ATOM 720 C CA . PHE A 1 97 ? -15.912 -0.347 16.807 1.00 79.31 97 PHE A CA 1
ATOM 721 C C . PHE A 1 97 ? -15.611 -1.820 16.532 1.00 79.31 97 PHE A C 1
ATOM 723 O O . PHE A 1 97 ? -15.088 -2.140 15.466 1.00 79.31 97 PHE A O 1
ATOM 730 N N . SER A 1 98 ? -16.028 -2.739 17.409 1.00 78.25 98 SER A N 1
ATOM 731 C CA . SER A 1 98 ? -15.911 -4.177 17.135 1.00 78.25 98 SER A CA 1
ATOM 732 C C . SER A 1 98 ? -16.739 -4.612 15.921 1.00 78.25 98 SER A C 1
ATOM 734 O O . SER A 1 98 ? -16.295 -5.478 15.171 1.00 78.25 98 SER A O 1
ATOM 736 N N . ARG A 1 99 ? -17.934 -4.034 15.705 1.00 82.00 99 ARG A N 1
ATOM 737 C CA . ARG A 1 99 ? -18.745 -4.307 14.500 1.00 82.00 99 ARG A CA 1
ATOM 738 C C . ARG A 1 99 ? -18.032 -3.854 13.239 1.00 82.00 99 ARG A C 1
ATOM 740 O O . ARG A 1 99 ? -17.918 -4.639 12.306 1.00 82.00 99 ARG A O 1
ATOM 747 N N . LEU A 1 100 ? -17.540 -2.616 13.230 1.00 85.06 100 LEU A N 1
ATOM 748 C CA . LEU A 1 100 ? -16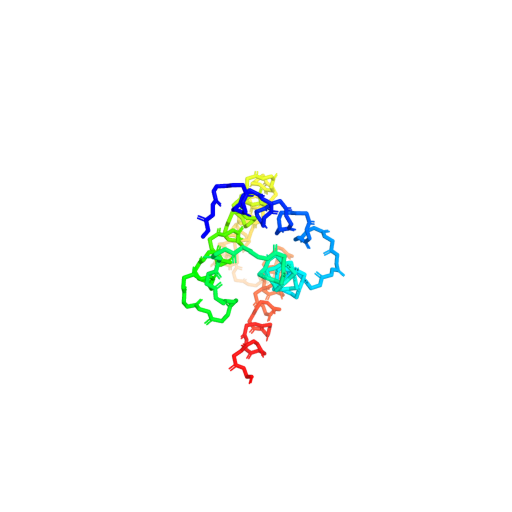.800 -2.055 12.101 1.00 85.06 100 LEU A CA 1
ATOM 749 C C . LEU A 1 100 ? -15.549 -2.879 11.795 1.00 85.06 100 LEU A C 1
ATOM 751 O O . LEU A 1 100 ? -15.291 -3.198 10.638 1.00 85.06 100 LEU A O 1
ATOM 755 N N . PHE A 1 101 ? -14.816 -3.286 12.831 1.00 86.12 101 PHE A N 1
ATOM 756 C CA . PHE A 1 101 ? -13.658 -4.157 12.681 1.00 86.12 101 PHE A CA 1
ATOM 757 C C . PHE A 1 101 ? -14.036 -5.513 12.071 1.00 86.12 101 PHE A C 1
ATOM 759 O O . PHE A 1 101 ? -13.408 -5.940 11.109 1.00 86.12 101 PHE A O 1
ATOM 766 N N . LEU A 1 102 ? -15.091 -6.170 12.568 1.00 86.25 102 LEU A N 1
ATOM 767 C CA . LEU A 1 102 ? -15.565 -7.448 12.023 1.00 86.25 102 LEU A CA 1
ATOM 768 C C . LEU A 1 102 ? -16.054 -7.328 10.579 1.00 86.25 102 LEU A C 1
ATOM 770 O O . LEU A 1 102 ? -15.757 -8.200 9.769 1.00 86.25 102 LEU A O 1
ATOM 774 N N . MET A 1 103 ? -16.766 -6.251 10.243 1.00 88.88 103 MET A N 1
ATOM 775 C CA . MET A 1 103 ? -17.182 -5.968 8.868 1.00 88.88 103 MET A CA 1
ATOM 776 C C . MET A 1 103 ? -15.969 -5.777 7.954 1.00 88.88 103 MET A C 1
ATOM 778 O O . MET A 1 103 ? -15.951 -6.338 6.864 1.00 88.88 103 MET A O 1
ATOM 782 N N . GLY A 1 104 ? -14.944 -5.054 8.419 1.00 88.75 104 GLY A N 1
ATOM 783 C CA . GLY A 1 104 ? -13.679 -4.883 7.702 1.00 88.75 104 GLY A CA 1
ATOM 784 C C . GLY A 1 104 ? -12.904 -6.191 7.525 1.00 88.75 104 GLY A C 1
ATOM 785 O O . GLY A 1 104 ? -12.385 -6.469 6.450 1.00 88.75 104 GLY A O 1
ATOM 786 N N . MET A 1 105 ? -12.850 -7.034 8.557 1.00 89.69 105 MET A N 1
ATOM 787 C CA . MET A 1 105 ? -12.222 -8.356 8.461 1.00 89.69 105 MET A CA 1
ATOM 788 C C . MET A 1 105 ? -12.979 -9.271 7.501 1.00 89.69 105 MET A C 1
ATOM 790 O O . MET A 1 105 ? -12.355 -9.985 6.722 1.00 89.69 105 MET A O 1
ATOM 794 N N . LEU A 1 106 ? -14.313 -9.223 7.516 1.00 93.31 106 LEU A N 1
ATOM 795 C CA . LEU A 1 106 ? -15.142 -9.993 6.598 1.00 93.31 106 LEU A CA 1
ATOM 796 C C . LEU A 1 106 ? -14.908 -9.570 5.143 1.00 93.31 106 LEU A C 1
ATOM 798 O O . LEU A 1 106 ? -14.743 -10.435 4.290 1.00 93.31 106 LEU A O 1
ATOM 802 N N . THR A 1 107 ? -14.848 -8.269 4.846 1.00 90.69 107 THR A N 1
ATOM 803 C CA . THR A 1 107 ? -14.547 -7.803 3.484 1.00 90.69 107 THR A CA 1
ATOM 804 C C . THR A 1 107 ? -13.140 -8.186 3.041 1.00 90.69 107 THR A C 1
ATOM 806 O O . THR A 1 107 ? -12.984 -8.655 1.919 1.00 90.69 107 THR A O 1
ATOM 809 N N . VAL A 1 108 ? -12.125 -8.063 3.904 1.00 89.31 108 VAL A N 1
ATOM 810 C CA . VAL A 1 108 ? -10.755 -8.512 3.584 1.00 89.31 108 VAL A CA 1
ATOM 811 C C . VAL A 1 108 ? -10.715 -10.015 3.309 1.00 89.31 108 VAL A C 1
ATOM 813 O O . VAL A 1 108 ? -10.085 -10.436 2.342 1.00 89.31 108 VAL A O 1
ATOM 816 N N . LEU A 1 109 ? -11.418 -10.818 4.112 1.00 91.75 109 LEU A N 1
ATOM 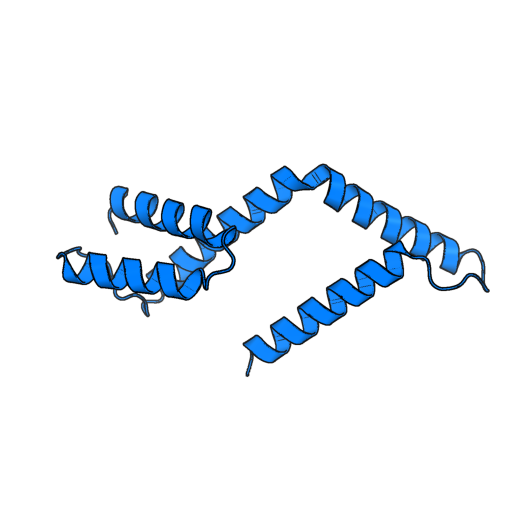817 C CA . LEU A 1 109 ? -11.521 -12.262 3.914 1.00 91.75 109 LEU A CA 1
ATOM 818 C C . LEU A 1 109 ? -12.169 -12.595 2.565 1.00 91.75 109 LEU A C 1
ATOM 820 O O . LEU A 1 109 ? -11.621 -13.394 1.814 1.00 91.75 109 LEU A O 1
ATOM 824 N N . VAL A 1 110 ? -13.299 -11.963 2.234 1.00 92.38 110 VAL A N 1
ATOM 825 C CA . VAL A 1 110 ? -13.992 -12.183 0.954 1.00 92.38 110 VAL A CA 1
ATOM 826 C C . VAL A 1 110 ? -13.095 -11.806 -0.225 1.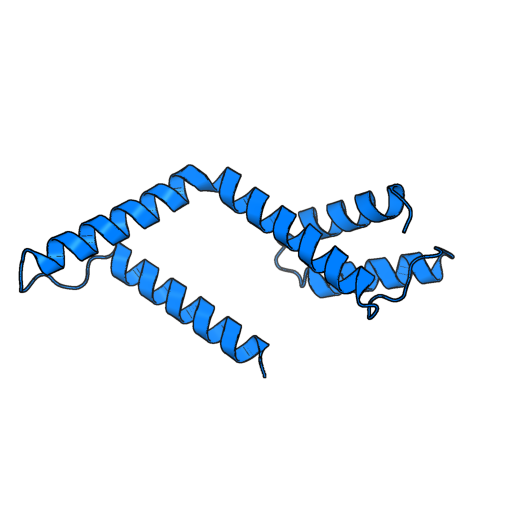00 92.38 110 VAL A C 1
ATOM 828 O O . VAL A 1 110 ? -12.937 -12.609 -1.139 1.00 92.38 110 VAL A O 1
ATOM 831 N N . THR A 1 111 ? -12.458 -10.633 -0.193 1.00 87.06 111 THR A N 1
ATOM 832 C CA . THR A 1 111 ? -11.534 -10.200 -1.254 1.00 87.06 111 THR A CA 1
ATOM 833 C C . THR A 1 111 ? -10.330 -11.135 -1.372 1.00 87.06 111 THR A C 1
ATOM 835 O O . THR A 1 111 ? -9.919 -11.461 -2.480 1.00 87.06 111 THR A O 1
ATOM 838 N N . GLY A 1 112 ? -9.784 -11.607 -0.246 1.00 86.31 112 GLY A N 1
ATOM 839 C CA . GLY A 1 112 ? -8.672 -12.555 -0.226 1.00 86.31 112 GLY A CA 1
ATOM 840 C C . GLY A 1 112 ? -9.043 -13.914 -0.817 1.00 86.31 112 GLY A C 1
ATOM 841 O O . GLY A 1 112 ? -8.293 -14.445 -1.625 1.00 86.31 112 GLY A O 1
ATOM 842 N N . VAL A 1 113 ? -10.216 -14.454 -0.470 1.00 90.56 113 VAL A N 1
ATOM 843 C CA . VAL A 1 113 ? -10.719 -15.719 -1.031 1.00 90.56 113 VAL A CA 1
ATOM 844 C C . VAL A 1 113 ? -10.977 -15.586 -2.529 1.00 90.56 113 VAL A C 1
ATOM 846 O O . VAL A 1 113 ? -10.574 -16.462 -3.284 1.00 90.56 113 VAL A O 1
ATOM 849 N N . LEU A 1 114 ? -11.596 -14.487 -2.969 1.00 86.31 114 LEU A N 1
ATOM 850 C CA . LEU A 1 114 ? -11.809 -14.227 -4.394 1.00 86.31 114 LEU A CA 1
ATOM 851 C C . LEU A 1 114 ? -10.495 -14.087 -5.167 1.00 86.31 114 LEU A C 1
ATOM 853 O O . LEU A 1 114 ? -10.441 -14.492 -6.315 1.00 86.31 114 LEU A O 1
ATOM 857 N N . GLY A 1 115 ? -9.444 -13.539 -4.552 1.00 76.31 115 GLY A N 1
ATOM 858 C CA . GLY A 1 115 ? -8.125 -13.426 -5.177 1.00 76.31 115 GLY A CA 1
ATOM 859 C C . GLY A 1 115 ? -7.334 -14.738 -5.258 1.00 76.31 115 GLY A C 1
ATOM 860 O O . GLY A 1 115 ? -6.300 -14.763 -5.920 1.00 76.31 115 GLY A O 1
ATOM 861 N N . LEU A 1 116 ? -7.775 -15.804 -4.577 1.00 79.62 116 LEU A N 1
ATOM 862 C CA . LEU A 1 116 ? -7.162 -17.139 -4.644 1.00 79.62 116 LEU A CA 1
ATOM 863 C C . LEU A 1 116 ? -7.770 -18.035 -5.737 1.00 79.62 116 LEU A C 1
ATOM 865 O O . LEU A 1 116 ? -7.168 -19.063 -6.052 1.00 79.62 116 LEU A O 1
ATOM 869 N N . VAL A 1 117 ? -8.955 -17.687 -6.251 1.00 64.94 117 VAL A N 1
ATOM 870 C CA . VAL A 1 117 ? -9.702 -18.426 -7.290 1.00 64.94 117 VAL A CA 1
ATOM 871 C C . VAL A 1 117 ? -9.431 -17.810 -8.655 1.00 64.94 117 VAL A C 1
ATOM 873 O O . VAL A 1 117 ? -9.222 -18.596 -9.603 1.00 64.94 117 VAL A O 1
#

Secondary structure (DSSP, 8-state):
--HHHHHHHHHHHHHHTTTTS-HHHHHHHHHHHHHHTT--PPPTTSHHHHHHHHHHHHHHHHHHHHHTHHHHHHHHHHHHHHHHHHHHSTT----HHHHHHHHHHHHHHHHHHHTT-

pLDDT: mean 85.16, std 6.91, range [62.16, 95.5]

Foldseek 3Di:
DDPVLLVVLLVLLQVVVPPPDPSVVSSLVSQVVVVVVPDPDPHCPDPVNVVSSVVSNVVNVVVCCVVCVVVVVVLVVQLVVVVVVCVVDPPDDDDPSVVVVVVVVVVVVVVVVVVVD

Radius of gyration: 20.04 Å; chains: 1; bounding box: 43×27×58 Å